Protein 9NK9 (pdb70)

Nearest PDB structures (foldseek):
  6v7z-assembly2_E  TM=9.451E-01  e=1.164E-17  Lama glama
  8v62-assembly1_D  TM=9.532E-01  e=4.486E-16  Lama glama
  7ocj-assembly1_E  TM=9.494E-01  e=7.964E-16  Lama glama
  5ocl-assembly2_C  TM=9.370E-01  e=9.811E-16  Vicugna pacos
  5my6-assembly1_B  TM=9.269E-01  e=2.644E-15  Camelus dromedarius

B-factor: mean 24.49, std 9.71, range [11.3, 81.14]

Foldseek 3Di:
DKAKDKDFADEEEAQAKTKMKIAIDDDPFAFQKKAKWWADPPGDIGGAKMAGPVRDIDGDPVCVPQWDKGADPDGRMMMIIGGRDDQVNWTWMKMWTHTPRDIDIHPTDTHGYDHHHD/DVVCVVPDDD

Solvent-accessible surface area: 6825 Å² total; per-residue (Å²): 190,26,136,22,85,30,58,41,32,30,144,25,72,16,54,71,67,32,126,0,25,0,27,8,38,67,31,115,109,71,7,49,0,0,0,0,10,11,67,26,105,87,136,163,102,69,8,1,0,0,4,27,72,82,25,78,78,57,32,20,139,65,1,125,74,37,5,35,4,38,92,12,173,61,102,6,12,0,56,0,84,0,59,66,3,93,63,108,0,34,4,46,0,38,0,8,0,15,6,196,63,111,62,54,98,9,164,6,24,118,0,39,9,42,88,95,72,122,101,27,70,100,25,4,154,22,139,80

Structure (mmCIF, N/CA/C/O backbone):
data_9NK9
#
_entry.id   9NK9
#
_cell.length_a   46.876
_cell.length_b   46.876
_cell.length_c   91.184
_cell.angle_alpha   90.00
_cell.angle_beta   90.00
_cell.angle_gamma   120.00
#
_symmetry.space_group_name_H-M   'P 31 2 1'
#
loop_
_entity.id
_entity.type
_entity.pdbx_description
1 polymer Nanobody
2 polymer SER-PHE-GLU-ASP-PHE-TRP-LYS-GLY-GLU-ASP
3 water water
#
loop_
_atom_site.group_PDB
_atom_site.id
_atom_site.type_symbol
_atom_site.label_atom_id
_atom_site.label_alt_id
_atom_site.label_comp_id
_atom_site.label_asym_id
_atom_site.label_entity_id
_atom_site.label_seq_id
_atom_site.pdbx_PDB_ins_code
_atom_site.Cartn_x
_atom_site.Cartn_y
_atom_site.Cartn_z
_atom_site.occupancy
_atom_site.B_iso_or_equiv
_atom_site.auth_seq_id
_atom_site.auth_comp_id
_atom_site.auth_asym_id
_atom_site.auth_atom_id
_atom_site.pdbx_PDB_model_num
ATOM 1 N N . GLU A 1 1 ? 0.297 5.343 38.478 1.00 52.71 1 GLU A N 1
ATOM 2 C CA . GLU A 1 1 ? 0.420 5.174 39.928 1.00 52.50 1 GLU A CA 1
ATOM 3 C C . GLU A 1 1 ? 1.088 6.394 40.539 1.00 49.66 1 GLU A C 1
ATOM 4 O O . GLU A 1 1 ? 2.094 6.291 41.254 1.00 46.00 1 GLU A O 1
ATOM 10 N N . VAL A 1 2 ? 0.526 7.547 40.234 1.00 46.19 2 VAL A N 1
ATOM 11 C CA . VAL A 1 2 ? 0.956 8.811 40.808 1.00 38.38 2 VAL A CA 1
ATOM 12 C C . VAL A 1 2 ? 0.242 9.006 42.139 1.00 36.88 2 VAL A C 1
ATOM 13 O O . VAL A 1 2 ? -0.948 8.708 42.276 1.00 35.03 2 VAL A O 1
ATOM 17 N N . GLN A 1 3 ? 0.975 9.495 43.128 1.00 35.11 3 GLN A N 1
ATOM 18 C CA . GLN A 1 3 ? 0.495 9.658 44.494 1.00 35.02 3 GLN A CA 1
ATOM 19 C C . GLN A 1 3 ? 0.547 11.145 44.835 1.00 31.61 3 GLN A C 1
ATOM 20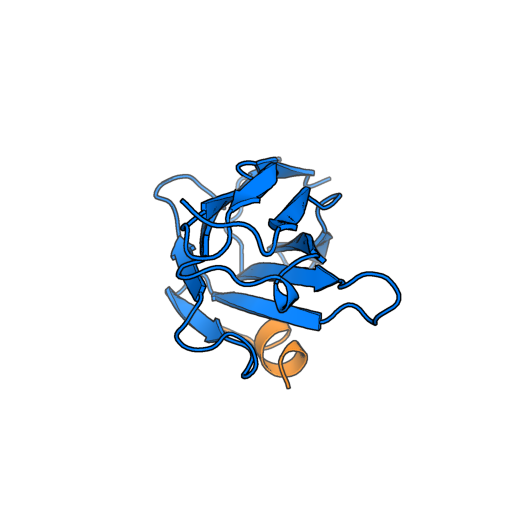 O O . GLN A 1 3 ? 1.557 11.798 44.565 1.00 31.74 3 GLN A O 1
ATOM 26 N N . LEU A 1 4 ? -0.510 11.697 45.428 1.00 30.51 4 LEU A N 1
ATOM 27 C CA . LEU A 1 4 ? -0.464 13.093 45.843 1.00 28.84 4 LEU A CA 1
ATOM 28 C C . LEU A 1 4 ? -0.276 13.175 47.358 1.00 30.15 4 LEU A C 1
ATOM 29 O O . LEU A 1 4 ? -0.919 12.447 48.115 1.00 31.28 4 LEU A O 1
ATOM 34 N N . VAL A 1 5 ? 0.601 14.054 47.809 1.00 28.23 5 VAL A N 1
ATOM 35 C CA . VAL A 1 5 ? 0.782 14.261 49.235 1.00 28.81 5 VAL A CA 1
ATOM 36 C C . VAL A 1 5 ? 0.508 15.733 49.521 1.00 26.57 5 VAL A C 1
ATOM 37 O O . VAL A 1 5 ? 1.207 16.614 48.997 1.00 25.96 5 VAL A O 1
ATOM 41 N N . GLU A 1 6 ? -0.549 15.985 50.305 1.00 24.79 6 GLU A N 1
ATOM 42 C CA . GLU A 1 6 ? -1.024 17.313 50.675 1.00 25.21 6 GLU A CA 1
ATOM 43 C C . GLU A 1 6 ? -0.613 17.611 52.113 1.00 24.55 6 GLU A C 1
ATOM 44 O O . GLU A 1 6 ? -0.702 16.739 52.972 1.00 23.69 6 GLU A O 1
ATOM 50 N N . SER A 1 7 ? -0.117 18.815 52.372 1.00 21.84 7 SER A N 1
ATOM 51 C CA . SER A 1 7 ? 0.253 19.146 53.729 1.00 24.57 7 SER A CA 1
ATOM 52 C C . SER A 1 7 ? -0.074 20.604 54.006 1.00 25.32 7 SER A C 1
ATOM 53 O O . SER A 1 7 ? -0.364 21.385 53.099 1.00 22.10 7 SER A O 1
ATOM 56 N N . GLY A 1 8 ? -0.015 20.964 55.296 1.00 28.31 8 GLY A N 1
ATOM 57 C CA . GLY A 1 8 ? -0.141 22.332 55.728 1.00 24.73 8 GLY A CA 1
ATOM 58 C C . GLY A 1 8 ? -1.503 22.677 56.278 1.00 24.61 8 GLY A C 1
ATOM 59 O O . GLY A 1 8 ? -1.671 23.770 56.839 1.00 24.54 8 GLY A O 1
ATOM 60 N N . GLY A 1 9 ? -2.465 21.776 56.167 1.00 21.80 9 GLY A N 1
ATOM 61 C CA . GLY A 1 9 ? -3.815 22.090 56.569 1.00 21.82 9 GLY A CA 1
ATOM 62 C C . GLY A 1 9 ? -3.987 22.033 58.075 1.00 24.36 9 GLY A C 1
ATOM 63 O O . GLY A 1 9 ? -3.076 21.703 58.834 1.00 22.69 9 GLY A O 1
ATOM 64 N N . GLY A 1 10 ? -5.191 22.379 58.511 1.00 22.68 10 GLY A N 1
ATOM 65 C CA . GLY A 1 10 ? -5.528 22.242 59.910 1.00 23.54 10 GLY A CA 1
ATOM 66 C C . GLY A 1 10 ? -6.604 23.245 60.304 1.00 23.91 10 GLY A C 1
ATOM 67 O O . GLY A 1 10 ? -7.367 23.734 59.467 1.00 20.67 10 GLY A O 1
ATOM 68 N N . LEU A 1 11 ? -6.601 23.557 61.587 1.00 22.93 11 LEU A N 1
ATOM 69 C CA . LEU A 1 11 ? -7.696 24.233 62.260 1.00 24.41 11 LEU A CA 1
ATOM 70 C C . LEU A 1 11 ? -7.173 25.589 62.710 1.00 24.76 11 LEU A C 1
ATOM 71 O O . LEU A 1 11 ? -6.269 25.645 63.553 1.00 23.57 11 LEU A O 1
ATOM 76 N N . VAL A 1 12 ? -7.709 26.672 62.118 1.00 21.51 12 VAL A N 1
ATOM 77 C CA . VAL A 1 12 ? -7.086 27.988 62.158 1.00 19.88 12 VAL A CA 1
ATOM 78 C C . VAL A 1 12 ? -8.079 29.080 62.542 1.00 20.32 12 VAL A C 1
ATOM 79 O O . VAL A 1 12 ? -9.298 28.897 62.551 1.00 19.21 12 VAL A O 1
ATOM 83 N N . GLN A 1 13 ? -7.522 30.213 62.931 1.00 19.89 13 GLN A N 1
ATOM 84 C CA . GLN A 1 13 ? -8.299 31.351 63.378 1.00 22.51 13 GLN A CA 1
ATOM 85 C C . GLN A 1 13 ? -8.664 32.215 62.187 1.00 23.01 13 GLN A C 1
ATOM 86 O O . GLN A 1 13 ? -7.881 32.354 61.244 1.00 17.15 13 GLN A O 1
ATOM 92 N N . ALA A 1 14 ? -9.863 32.803 62.248 1.00 23.80 14 ALA A N 1
ATOM 93 C CA . ALA A 1 14 ? -10.277 33.736 61.205 1.00 23.44 14 ALA A CA 1
ATOM 94 C C . ALA A 1 14 ? -9.258 34.867 61.082 1.00 23.69 14 ALA A C 1
ATOM 95 O O . ALA A 1 14 ? -8.741 35.367 62.087 1.00 22.63 14 ALA A O 1
ATOM 97 N N . GLY A 1 15 ? -8.988 35.282 59.849 1.00 22.40 15 GLY A N 1
ATOM 98 C CA . GLY A 1 15 ? -8.072 36.391 59.608 1.00 22.14 15 GLY A CA 1
ATOM 99 C C . GLY A 1 15 ? -6.610 35.995 59.520 1.00 22.46 15 GLY A C 1
ATOM 100 O O . GLY A 1 15 ? -5.785 36.794 59.063 1.00 22.70 15 GLY A O 1
ATOM 101 N N . GLU A 1 16 ? -6.267 34.775 59.915 1.00 21.73 16 GLU A N 1
ATOM 102 C CA . GLU A 1 16 ? -4.917 34.264 59.731 1.00 22.09 16 GLU A CA 1
ATOM 103 C C . GLU A 1 16 ? -4.721 33.776 58.296 1.00 22.69 16 GLU A C 1
ATOM 104 O O . GLU A 1 16 ? -5.667 33.690 57.491 1.00 20.89 16 GLU A O 1
ATOM 110 N N . SER A 1 17 ? -3.460 33.463 57.975 1.00 23.18 17 SER A N 1
ATOM 111 C CA . SER A 1 17 ? -3.025 32.926 56.682 1.00 23.68 17 SER A CA 1
ATOM 112 C C . SER A 1 17 ? -2.565 31.485 56.828 1.00 23.37 17 SER A C 1
ATOM 113 O O . SER A 1 17 ? -2.124 31.064 57.892 1.00 21.92 17 SER A O 1
ATOM 116 N N . LEU A 1 18 ? -2.629 30.739 55.728 1.00 20.65 18 LEU A N 1
ATOM 117 C CA . LEU A 1 18 ? -2.234 29.337 55.705 1.00 20.90 18 LEU A CA 1
ATOM 118 C C . LEU A 1 18 ? -1.674 29.000 54.322 1.00 23.07 18 LEU A C 1
ATOM 119 O O . LEU A 1 18 ? -2.250 29.389 53.298 1.00 19.85 18 LEU A O 1
ATOM 124 N N . ARG A 1 19 ? -0.588 28.235 54.282 1.00 20.47 19 ARG A N 1
ATOM 125 C CA . ARG A 1 19 ? -0.092 27.734 53.011 1.00 20.88 19 ARG A CA 1
ATOM 126 C C . ARG A 1 19 ? -0.278 26.223 52.960 1.00 21.80 19 ARG A C 1
ATOM 127 O O . ARG A 1 19 ? 0.197 25.50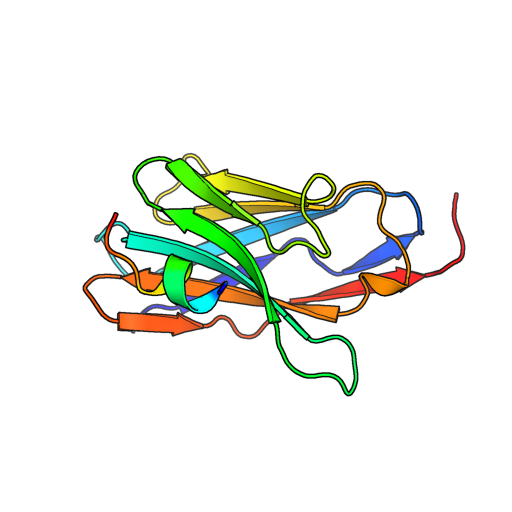8 53.851 1.00 19.16 19 ARG A O 1
ATOM 135 N N . LEU A 1 20 ? -0.978 25.742 51.926 1.00 17.11 20 LEU A N 1
ATOM 136 C CA . LEU A 1 20 ? -1.027 24.315 51.630 1.00 18.72 20 LEU A CA 1
ATOM 137 C C . LEU A 1 20 ? 0.081 23.934 50.666 1.00 18.53 20 LEU A C 1
ATOM 138 O O . LEU A 1 20 ? 0.474 24.710 49.795 1.00 19.44 20 LEU A O 1
ATOM 143 N N . SER A 1 21 ? 0.515 22.705 50.765 1.00 19.24 21 SER A N 1
ATOM 144 C CA . SER A 1 21 ? 1.492 22.160 49.847 1.00 21.16 21 SER A CA 1
ATOM 145 C C . SER A 1 21 ? 0.988 20.854 49.253 1.00 21.08 21 SER A C 1
ATOM 146 O O . SER A 1 21 ? 0.335 20.049 49.936 1.00 17.89 21 SER A O 1
ATOM 149 N N . CYS A 1 22 ? 1.327 20.638 47.983 1.00 18.42 22 CYS A N 1
ATOM 150 C CA . CYS A 1 22 ? 0.988 19.407 47.292 1.00 21.07 22 CYS A CA 1
ATOM 151 C C . CYS A 1 22 ? 2.142 19.005 46.396 1.00 21.30 22 CYS A C 1
ATOM 152 O O . CYS A 1 22 ? 2.624 19.807 45.589 1.00 18.71 22 CYS A O 1
ATOM 155 N N . ALA A 1 23 ? 2.560 17.750 46.536 1.00 20.14 23 ALA A N 1
ATOM 156 C CA . ALA A 1 23 ? 3.648 17.179 45.766 1.00 19.96 23 ALA A CA 1
ATOM 157 C C . ALA A 1 23 ? 3.107 15.958 45.067 1.00 22.52 23 ALA A C 1
ATOM 158 O O . ALA A 1 23 ? 2.576 15.048 45.719 1.00 20.56 23 ALA A O 1
ATOM 160 N N . ALA A 1 24 ? 3.182 15.971 43.739 1.00 23.05 24 ALA A N 1
ATOM 161 C CA . ALA A 1 24 ? 2.795 14.829 42.937 1.00 26.39 24 ALA A CA 1
ATOM 162 C C . ALA A 1 24 ? 3.999 13.950 42.815 1.00 30.69 24 ALA A C 1
ATOM 163 O O . ALA A 1 24 ? 5.115 14.406 42.571 1.00 30.06 24 ALA A O 1
ATOM 165 N N . SER A 1 25 ? 3.752 12.678 42.932 1.00 35.18 25 SER A N 1
ATOM 166 C CA . SER A 1 25 ? 4.818 11.766 43.207 1.00 34.81 25 SER A CA 1
ATOM 167 C C . SER A 1 25 ? 4.725 10.507 42.385 1.00 37.74 25 SER A C 1
ATOM 168 O O . SER A 1 25 ? 3.627 10.024 42.083 1.00 39.92 25 SER A O 1
ATOM 171 N N . GLY A 1 26 ? 5.903 9.944 42.103 1.00 40.43 26 GLY A N 1
ATOM 172 C CA . GLY A 1 26 ? 5.975 8.706 41.362 1.00 41.55 26 GLY A CA 1
ATOM 173 C C . GLY A 1 26 ? 6.031 8.918 39.881 1.00 40.31 26 GLY A C 1
ATOM 174 O O . GLY A 1 26 ? 5.680 8.007 39.116 1.00 42.26 26 GLY A O 1
ATOM 175 N N . SER A 1 27 ? 6.413 10.113 39.451 1.00 39.03 27 SER A N 1
ATOM 176 C CA . SER A 1 27 ? 6.617 10.374 38.041 1.00 37.24 27 SER A CA 1
ATOM 177 C C . SER A 1 27 ? 7.819 11.292 37.885 1.00 36.53 27 SER A C 1
ATOM 178 O O . SER A 1 27 ? 8.015 12.219 38.681 1.00 35.48 27 SER A O 1
ATOM 181 N N . THR A 1 28 ? 8.617 11.009 36.857 1.00 36.39 28 THR A N 1
ATOM 182 C CA . THR A 1 28 ? 9.697 11.854 36.377 1.00 36.76 28 THR A CA 1
ATOM 183 C C . THR A 1 28 ? 9.202 12.884 35.385 1.00 36.09 28 THR A C 1
ATOM 184 O O . THR A 1 28 ? 9.997 13.684 34.892 1.00 39.10 28 THR A O 1
ATOM 188 N N . PHE A 1 29 ? 7.913 12.883 35.097 1.00 33.71 29 PHE A N 1
ATOM 189 C CA . PHE A 1 29 ? 7.321 13.685 34.034 1.00 31.71 29 PHE A CA 1
A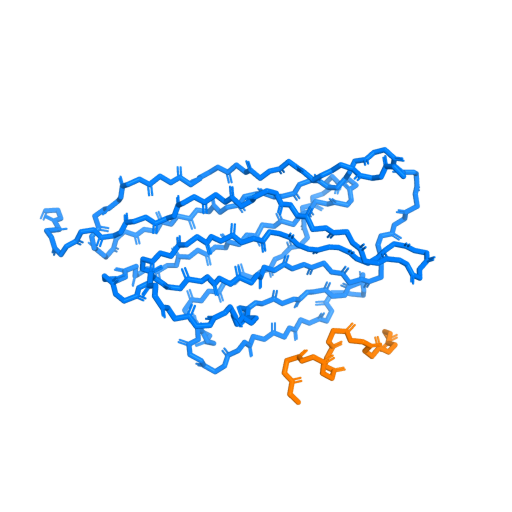TOM 190 C C . PHE A 1 29 ? 6.634 14.898 34.639 1.00 28.59 29 PHE A C 1
ATOM 191 O O . PHE A 1 29 ? 5.792 14.749 35.535 1.00 26.68 29 PHE A O 1
ATOM 199 N N . ASP A 1 30 ? 6.994 16.091 34.159 1.00 27.20 30 ASP A N 1
ATOM 200 C CA . ASP A 1 30 ? 6.349 17.310 34.646 1.00 24.51 30 ASP A CA 1
ATOM 201 C C . ASP A 1 30 ? 4.856 17.279 34.359 1.00 22.01 30 ASP A C 1
ATOM 202 O O . ASP A 1 30 ? 4.412 16.750 33.343 1.00 20.16 30 ASP A O 1
ATOM 207 N N . PHE A 1 31 ? 4.083 17.889 35.243 1.00 20.22 31 PH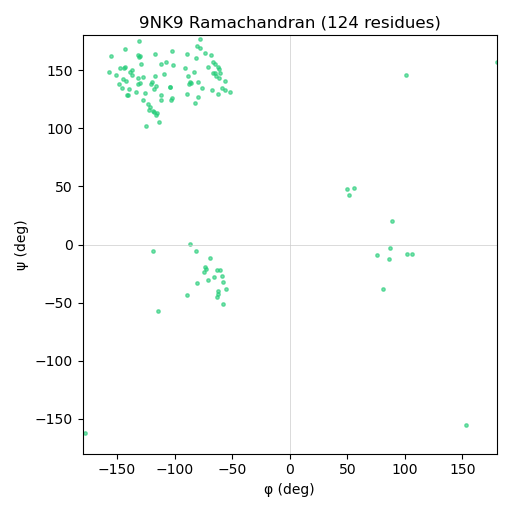E A N 1
ATOM 208 C CA . PHE A 1 31 ? 2.646 17.994 35.009 1.00 19.09 31 PHE A CA 1
ATOM 209 C C . PHE A 1 31 ? 2.355 18.933 33.841 1.00 19.51 31 PHE A C 1
ATOM 210 O O . PHE A 1 31 ? 3.215 19.709 33.418 1.00 17.15 31 PHE A O 1
ATOM 218 N N . LYS A 1 32 ? 1.121 18.849 33.307 1.00 18.29 32 LYS A N 1
ATOM 219 C CA . LYS A 1 32 ? 0.629 19.915 32.445 1.00 17.80 32 LYS A CA 1
ATOM 220 C C . LYS A 1 32 ? -0.082 21.002 33.245 1.00 17.13 32 LYS A C 1
ATOM 221 O O . LYS A 1 32 ? 0.119 22.198 33.024 1.00 14.75 32 LYS A O 1
ATOM 227 N N . VAL A 1 33 ? -0.912 20.604 34.200 1.00 16.18 33 VAL A N 1
ATOM 228 C CA . VAL A 1 33 ? -1.599 21.544 35.050 1.00 14.94 33 VAL A CA 1
ATOM 229 C C . VAL A 1 33 ? -1.748 20.873 36.410 1.00 14.68 33 VAL A C 1
ATOM 230 O O . VAL A 1 33 ? -1.774 19.646 36.510 1.00 14.24 33 VAL A O 1
ATOM 234 N N . MET A 1 34 ? -1.811 21.684 37.463 1.00 15.63 34 MET A N 1
ATOM 235 C CA . MET A 1 34 ? -1.889 21.200 38.840 1.00 14.04 34 MET A CA 1
ATOM 236 C C . MET A 1 34 ? -2.647 22.246 39.659 1.00 15.70 34 MET A C 1
ATOM 237 O O . MET A 1 34 ? -2.559 23.450 39.377 1.00 11.30 34 MET A O 1
ATOM 242 N N . GLY A 1 35 ? -3.420 21.810 40.644 1.00 15.83 35 GLY A N 1
ATOM 243 C CA . GLY A 1 35 ? -4.151 22.782 41.415 1.00 14.49 35 GLY A CA 1
ATOM 244 C C . GLY A 1 35 ? -4.947 22.165 42.536 1.00 16.65 35 GLY A C 1
ATOM 245 O O . GLY A 1 35 ? -4.725 21.007 42.914 1.00 14.84 35 GLY A O 1
ATOM 246 N N . TRP A 1 36 ? -5.911 22.969 43.026 1.00 14.60 36 TRP A N 1
ATOM 247 C CA . TRP A 1 36 ? -6.711 22.690 44.209 1.00 16.39 36 TRP A CA 1
ATOM 248 C C . TRP A 1 36 ? -8.176 22.876 43.909 1.00 16.09 36 TRP A C 1
ATOM 249 O O . TRP A 1 36 ? -8.561 23.804 43.198 1.00 16.63 36 TRP A O 1
ATOM 260 N N . TYR A 1 37 ? -8.975 21.970 44.438 1.00 13.37 37 TYR A N 1
ATOM 261 C CA . TYR A 1 37 ? -10.418 22.059 44.505 1.00 15.65 37 TYR A CA 1
ATOM 262 C C . TYR A 1 37 ? -10.819 22.102 45.991 1.00 18.70 37 TYR A C 1
ATOM 263 O O . TYR A 1 37 ? -10.024 21.775 46.864 1.00 13.92 37 TYR A O 1
ATOM 272 N N . ARG A 1 38 ? -12.048 22.507 46.303 1.00 16.43 38 ARG A N 1
ATOM 273 C CA . ARG A 1 38 ? -12.444 22.412 47.696 1.00 18.85 38 ARG A CA 1
ATOM 274 C C . ARG A 1 38 ? -13.910 22.046 47.803 1.00 18.70 38 ARG A C 1
ATOM 275 O O . ARG A 1 38 ? -14.703 22.334 46.909 1.00 15.58 38 ARG A O 1
ATOM 283 N N . GLN A 1 39 ? -14.255 21.385 48.906 1.00 17.14 39 GLN A N 1
ATOM 284 C CA . GLN A 1 39 ? -15.637 20.991 49.165 1.00 17.35 39 GLN A CA 1
ATOM 285 C C . GLN A 1 39 ? -16.109 21.521 50.514 1.00 18.69 39 GLN A C 1
ATOM 286 O O . GLN A 1 39 ? -15.764 20.949 51.562 1.00 16.25 39 GLN A O 1
ATOM 292 N N . PRO A 1 40 ? -16.894 22.596 50.551 1.00 18.38 40 PRO A N 1
ATOM 293 C CA . PRO A 1 40 ? -17.52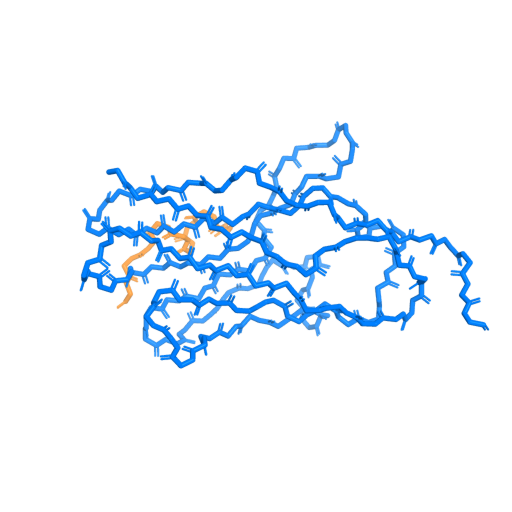3 22.984 51.819 1.00 18.37 40 PRO A CA 1
ATOM 294 C C . PRO A 1 40 ? -18.437 21.872 52.297 1.00 19.79 40 PRO A C 1
ATOM 295 O O . PRO A 1 40 ? -18.951 21.084 51.481 1.00 18.56 40 PRO A O 1
ATOM 299 N N . PRO A 1 41 ? -18.640 21.732 53.608 1.00 21.13 41 PRO A N 1
ATOM 300 C CA . PRO A 1 41 ? -19.478 20.613 54.067 1.00 21.55 41 PRO A CA 1
ATOM 301 C C . PRO A 1 41 ? -20.845 20.664 53.412 1.00 20.62 41 PRO A C 1
ATOM 302 O O . PRO A 1 41 ? -21.495 21.716 53.377 1.00 20.61 41 PRO A O 1
ATOM 306 N N . GLY A 1 42 ? -21.278 19.516 52.914 1.00 18.85 42 GLY A N 1
ATOM 307 C CA . GLY A 1 42 ? -22.590 19.383 52.332 1.00 21.63 42 GLY A CA 1
ATOM 308 C C . GLY A 1 42 ? -22.726 19.981 50.953 1.00 21.51 42 GLY A C 1
ATOM 309 O O . GLY A 1 42 ? -23.760 19.771 50.315 1.00 21.60 42 GLY A O 1
ATOM 310 N N . LYS A 1 43 ? -21.725 20.728 50.477 1.00 18.79 43 LYS A N 1
ATOM 311 C CA . LYS A 1 43 ? -21.797 21.365 49.165 1.00 21.74 43 LYS A CA 1
ATOM 312 C C . LYS A 1 43 ? -20.978 20.599 48.130 1.00 19.81 43 LYS A C 1
ATOM 313 O O . LYS A 1 43 ? -20.150 19.743 48.452 1.00 15.52 43 LYS A O 1
ATOM 319 N N . GLN A 1 44 ? -21.212 20.939 46.862 1.00 20.00 44 GLN A N 1
ATOM 320 C CA . GLN A 1 44 ? -20.482 20.329 45.769 1.00 18.85 44 GLN A CA 1
ATOM 321 C C . GLN A 1 44 ? -19.021 20.731 45.819 1.00 17.80 44 GLN A C 1
ATOM 322 O O . GLN A 1 44 ? -18.650 21.772 46.367 1.00 18.10 44 GLN A O 1
ATOM 328 N N . ARG A 1 45 ? -18.185 19.906 45.213 1.00 16.26 45 ARG A N 1
ATOM 329 C CA . ARG A 1 45 ? -16.787 20.258 45.079 1.00 17.21 45 ARG A CA 1
ATOM 330 C C . ARG A 1 45 ? -16.591 21.237 43.921 1.00 19.68 45 ARG A C 1
ATOM 331 O O . ARG A 1 45 ? -17.207 21.118 42.854 1.00 16.75 45 ARG A O 1
ATOM 339 N N . GLU A 1 46 ? -15.727 22.219 44.132 1.00 17.55 46 GLU A N 1
ATOM 340 C CA . GLU A 1 46 ? -15.524 23.282 43.169 1.00 19.24 46 GLU A CA 1
ATOM 341 C C . GLU A 1 46 ? -14.024 23.543 43.060 1.00 18.51 46 GLU A C 1
ATOM 342 O O . GLU A 1 46 ? -13.280 23.404 44.034 1.00 13.78 46 GLU A O 1
ATOM 348 N N . GLY A 1 47 ? -13.587 23.902 41.856 1.00 16.71 47 GLY A N 1
ATOM 349 C CA . GLY A 1 47 ? -12.219 24.306 41.661 1.00 18.41 47 GLY A CA 1
ATOM 350 C C . GLY A 1 47 ? -11.892 25.592 42.401 1.00 17.46 47 GLY A C 1
ATOM 351 O O . GLY A 1 47 ? -12.718 26.479 42.577 1.00 19.80 47 GLY A O 1
ATOM 352 N N . VAL A 1 48 ? -10.661 25.693 42.838 1.00 15.62 48 VAL A N 1
ATOM 353 C CA . VAL A 1 48 ? -10.183 26.847 43.593 1.00 16.17 48 VAL A CA 1
ATOM 354 C C . VAL A 1 48 ? -9.133 27.609 42.804 1.00 16.74 48 VAL A C 1
ATOM 355 O O . VAL A 1 48 ? -9.302 28.792 42.517 1.00 16.44 48 VAL A O 1
ATOM 359 N N . ALA A 1 49 ? -8.047 26.937 42.417 1.00 15.19 49 ALA A N 1
ATOM 360 C CA . ALA A 1 49 ? -6.971 27.581 41.670 1.00 16.75 49 ALA A CA 1
ATOM 361 C C . ALA A 1 49 ? -6.217 26.504 40.928 1.00 15.38 49 ALA A C 1
ATOM 362 O O . ALA A 1 49 ? -6.122 25.357 41.393 1.00 14.04 49 ALA A O 1
ATOM 364 N N . ALA A 1 50 ? -5.686 26.868 39.773 1.00 15.75 50 ALA A N 1
ATOM 365 C CA . ALA A 1 50 ? -4.890 25.930 39.000 1.00 15.42 50 ALA A CA 1
ATOM 366 C C . ALA A 1 50 ? -3.745 26.695 38.350 1.00 16.32 50 ALA A C 1
ATOM 367 O O . ALA A 1 50 ? -3.857 27.892 38.099 1.00 14.73 50 ALA A O 1
ATOM 369 N N . ILE A 1 51 ? -2.643 25.994 38.092 1.00 13.04 51 ILE A N 1
ATOM 370 C CA . ILE A 1 51 ? -1.483 26.586 37.455 1.00 14.71 5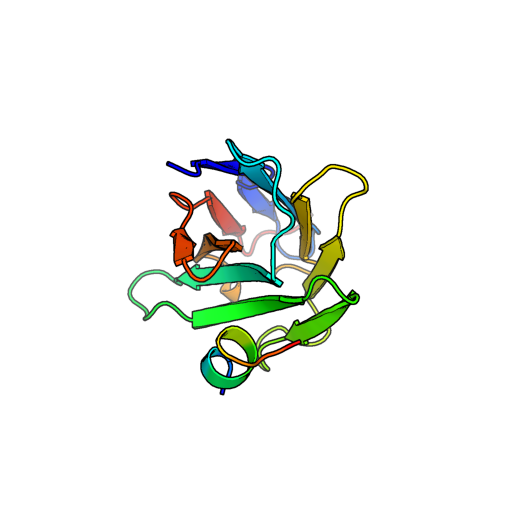1 ILE A CA 1
ATOM 371 C C . ILE A 1 51 ? -0.943 25.567 36.462 1.00 16.39 51 ILE A C 1
ATOM 372 O O . ILE A 1 51 ? -0.870 24.367 36.753 1.00 14.90 51 ILE A O 1
ATOM 377 N N . ARG A 1 52 ? -0.649 26.031 35.263 1.00 14.77 52 ARG A N 1
ATOM 378 C CA . ARG A 1 52 ? -0.081 25.224 34.193 1.00 16.72 52 ARG A CA 1
ATOM 379 C C . ARG A 1 52 ? 1.439 25.265 34.289 1.00 16.55 52 ARG A C 1
ATOM 380 O O . ARG A 1 52 ? 2.002 26.124 34.966 1.00 13.77 52 ARG A O 1
ATOM 388 N N . LEU A 1 53 ? 2.106 24.318 33.606 1.00 15.61 53 LEU A N 1
ATOM 389 C CA . LEU A 1 53 ? 3.567 24.258 33.722 1.00 19.10 53 LEU A CA 1
ATOM 390 C C . LEU A 1 53 ? 4.205 25.575 33.302 1.00 19.73 53 LEU A C 1
ATOM 391 O O . LEU A 1 53 ? 5.243 25.975 33.853 1.00 18.65 53 LEU A O 1
ATOM 396 N N . SER A 1 54 ? 3.578 26.272 32.341 1.00 18.14 54 SER A N 1
ATOM 397 C CA . SER A 1 54 ? 4.109 27.538 31.852 1.00 19.66 54 SER A CA 1
ATOM 398 C C . SER A 1 54 ? 4.146 28.600 32.936 1.00 20.34 54 SER A C 1
ATOM 399 O O . SER A 1 54 ? 4.949 29.532 32.839 1.00 21.08 54 SER A O 1
ATOM 402 N N . GLY A 1 55 ? 3.318 28.446 33.989 1.00 18.65 55 GLY A N 1
ATOM 403 C CA . GLY A 1 55 ? 3.121 29.435 35.034 1.00 19.10 55 GLY A CA 1
ATOM 404 C C . GLY A 1 55 ? 1.797 30.154 34.929 1.00 19.35 55 GLY A C 1
ATOM 405 O O . GLY A 1 55 ? 1.459 30.934 35.822 1.00 16.99 55 GLY A O 1
ATOM 406 N N . ASN A 1 56 ? 1.063 29.927 33.836 1.00 18.18 56 ASN A N 1
ATOM 407 C CA . ASN A 1 56 ? -0.249 30.512 33.636 1.00 18.85 56 ASN A CA 1
ATOM 408 C C . ASN A 1 56 ? -1.225 29.930 34.648 1.00 17.65 56 ASN A C 1
ATOM 409 O O . ASN A 1 56 ? -1.325 28.712 34.813 1.00 14.93 56 ASN A O 1
ATOM 414 N N . MET A 1 57 ? -1.983 30.799 35.285 1.00 17.52 57 MET A N 1
ATOM 415 C CA . MET A 1 57 ? -2.750 30.392 36.441 1.00 17.70 57 MET A CA 1
ATOM 416 C C . MET A 1 57 ? -4.190 30.851 36.309 1.00 19.48 57 MET A C 1
ATOM 417 O O . MET A 1 57 ? -4.530 31.725 35.505 1.00 19.51 57 MET A O 1
ATOM 422 N N . HIS A 1 58 ? -5.044 30.219 37.093 1.00 16.64 58 HIS A N 1
ATOM 423 C CA . HIS A 1 58 ? -6.458 30.484 37.011 1.00 18.51 58 HIS A CA 1
ATOM 424 C C . HIS A 1 58 ? -7.047 30.353 38.399 1.00 18.45 58 HIS A C 1
ATOM 425 O O . HIS A 1 58 ? -6.715 29.400 39.106 1.00 16.51 58 HIS A O 1
ATOM 432 N N . TYR A 1 59 ? -7.899 31.309 38.781 1.00 13.71 59 TYR A N 1
ATOM 433 C CA . TYR A 1 59 ? -8.568 31.328 40.069 1.00 19.61 59 TYR A CA 1
ATOM 434 C C . TYR A 1 59 ? -10.063 31.315 39.831 1.00 21.81 59 TYR A C 1
ATOM 435 O O . TYR A 1 59 ? -10.552 32.012 38.948 1.00 21.14 59 TYR A O 1
ATOM 444 N N . ALA A 1 60 ? -10.775 30.531 40.631 1.00 20.69 60 ALA A N 1
ATOM 445 C CA . ALA A 1 60 ? -12.214 30.702 40.723 1.00 24.78 60 ALA A CA 1
ATOM 446 C C . ALA A 1 60 ? -12.541 32.089 41.273 1.00 28.41 60 ALA A C 1
ATOM 447 O O . ALA A 1 60 ? -11.763 32.688 42.027 1.00 24.93 60 ALA A O 1
ATOM 449 N N . GLU A 1 61 ? -13.720 32.579 40.892 1.00 28.71 61 GLU A N 1
ATOM 450 C CA . GLU A 1 61 ? -14.175 33.904 41.306 1.00 32.75 61 GLU A CA 1
ATOM 451 C C . GLU A 1 61 ? -14.332 34.005 42.813 1.00 29.93 61 GLU A C 1
ATOM 452 O O . GLU A 1 61 ? -13.987 35.026 43.409 1.00 31.38 61 GLU A O 1
ATOM 458 N N . SER A 1 62 ? -14.854 32.969 43.454 1.00 31.31 62 SER A N 1
ATOM 459 C CA . SER A 1 62 ? -15.038 33.067 44.905 1.00 31.50 62 SER A CA 1
ATOM 460 C C . SER A 1 62 ? -13.737 33.286 45.672 1.00 31.58 62 SER A C 1
ATOM 461 O O . SER A 1 62 ? -13.777 33.804 46.789 1.00 35.83 62 SER A O 1
ATOM 464 N N . VAL A 1 63 ? -12.579 32.949 45.112 1.00 32.74 63 VAL A N 1
ATOM 465 C CA . VAL A 1 63 ? -11.316 33.094 45.831 1.00 31.11 63 VAL A CA 1
ATOM 466 C C . VAL A 1 63 ? -10.344 34.041 45.154 1.00 29.45 63 VAL A C 1
ATOM 467 O O . VAL A 1 63 ? -9.257 34.300 45.716 1.00 26.66 63 VAL A O 1
ATOM 471 N N . LYS A 1 64 ? -10.674 34.540 43.967 1.00 28.77 64 LYS A N 1
ATOM 472 C CA . LYS A 1 64 ? -9.710 35.292 43.177 1.00 27.64 64 LYS A CA 1
ATOM 473 C C . LYS A 1 64 ? -9.242 36.501 43.974 1.00 28.46 64 LYS A C 1
ATOM 474 O O . LYS A 1 64 ? -10.043 37.166 44.650 1.00 29.01 64 LYS A O 1
ATOM 480 N N . GLY A 1 65 ? -7.932 36.728 43.975 1.00 26.55 65 GLY A N 1
ATOM 481 C CA . GLY A 1 65 ? -7.340 37.698 44.874 1.00 26.10 65 GLY A CA 1
ATOM 482 C C . GLY A 1 65 ? -7.073 37.249 46.308 1.00 27.27 65 GLY A C 1
ATOM 483 O O . GLY A 1 65 ? -6.043 37.601 46.886 1.00 24.80 65 GLY A O 1
ATOM 484 N N . ARG A 1 66 ? -7.955 36.466 46.893 1.00 25.17 66 ARG A N 1
ATOM 485 C CA . ARG A 1 66 ? -7.648 36.050 48.257 1.00 24.48 66 ARG A CA 1
ATOM 486 C C . ARG A 1 66 ? -6.651 34.878 48.316 1.00 23.14 66 ARG A C 1
ATOM 487 O O . ARG A 1 66 ? -5.878 34.772 49.281 1.00 21.83 66 ARG A O 1
ATOM 495 N N . PHE A 1 67 ? -6.668 33.964 47.349 1.00 19.24 67 PHE A N 1
ATOM 496 C CA . PHE A 1 67 ? -5.731 32.843 47.354 1.00 18.72 67 PHE A CA 1
ATOM 497 C C . PHE A 1 67 ? -4.683 33.053 46.265 1.00 19.33 67 PHE A C 1
ATOM 498 O O . PHE A 1 67 ? -4.903 33.811 45.314 1.00 17.30 67 PHE A O 1
ATOM 506 N N . ALA A 1 68 ? -3.524 32.407 46.422 1.00 17.13 68 ALA A N 1
ATOM 507 C CA . ALA A 1 68 ? -2.473 32.501 45.399 1.00 16.70 68 ALA A CA 1
ATOM 508 C C . ALA A 1 68 ? -1.812 31.141 45.235 1.00 18.31 68 ALA A C 1
ATOM 509 O O . ALA A 1 68 ? -1.397 30.529 46.227 1.00 14.05 68 ALA A O 1
ATOM 511 N N . ILE A 1 69 ? -1.719 30.673 43.993 1.00 14.14 69 ILE A N 1
ATOM 512 C CA . ILE A 1 69 ? -1.127 29.383 43.674 1.00 15.29 69 ILE A CA 1
ATOM 513 C C . ILE A 1 69 ? 0.200 29.622 42.964 1.00 17.74 69 ILE A C 1
ATOM 514 O O . ILE A 1 69 ? 0.364 30.606 42.235 1.00 16.67 69 ILE A O 1
ATOM 519 N N . SER A 1 70 ? 1.159 28.733 43.193 1.00 15.27 70 SER A N 1
ATOM 520 C CA . SER A 1 70 ? 2.497 28.916 42.631 1.00 19.26 70 SER A CA 1
ATOM 521 C C . SER A 1 70 ? 3.176 27.568 42.516 1.00 17.10 70 SER A C 1
ATOM 522 O O . SER A 1 70 ? 2.793 26.601 43.187 1.00 16.81 70 SER A O 1
ATOM 525 N N . LYS A 1 71 ? 4.230 27.521 41.691 1.00 17.02 71 LYS A N 1
ATOM 526 C CA . LYS A 1 71 ? 5.046 26.327 41.563 1.00 18.96 71 LYS A CA 1
ATOM 527 C C . LYS A 1 71 ? 6.159 26.369 42.596 1.00 21.47 71 LYS A C 1
ATOM 528 O O . LYS A 1 71 ? 6.867 27.375 42.704 1.00 21.85 71 LYS A O 1
ATOM 534 N N . ALA A 1 72 ? 6.314 25.286 43.360 1.00 19.71 72 ALA A N 1
ATOM 535 C CA . ALA A 1 72 ? 7.504 25.173 44.198 1.00 23.35 72 ALA A CA 1
ATOM 536 C C . ALA A 1 72 ? 8.715 24.860 43.313 1.00 26.97 72 ALA A C 1
ATOM 537 O O . ALA A 1 72 ? 8.581 24.471 42.147 1.00 25.44 72 ALA A O 1
ATOM 539 N N . ASN A 1 73 ? 9.914 25.028 43.873 1.00 27.84 73 ASN A N 1
ATOM 540 C CA . ASN A 1 73 ? 11.104 24.678 43.092 1.00 31.50 73 ASN A CA 1
ATOM 541 C C . ASN A 1 73 ? 11.163 23.176 42.828 1.00 30.37 73 ASN A C 1
ATOM 542 O O . ASN A 1 73 ? 11.724 22.742 41.811 1.00 34.09 73 ASN A O 1
ATOM 547 N N . ALA A 1 74 ? 10.583 22.384 43.725 1.00 30.65 74 ALA A N 1
ATOM 548 C CA . ALA A 1 74 ? 10.557 20.932 43.642 1.00 27.21 74 ALA A CA 1
ATOM 549 C C . ALA A 1 74 ? 9.731 20.438 42.460 1.00 26.07 74 ALA A C 1
ATOM 550 O O . ALA A 1 74 ? 8.723 21.045 42.075 1.00 25.96 74 ALA A O 1
ATOM 552 N N . LYS A 1 75 ? 10.142 19.304 41.905 1.00 24.44 75 LYS A N 1
ATOM 553 C CA . LYS A 1 75 ? 9.382 18.669 40.834 1.00 24.67 75 LYS A CA 1
ATOM 554 C C . LYS A 1 75 ? 7.915 18.499 41.229 1.00 23.14 75 LYS A C 1
ATOM 555 O O . LYS A 1 75 ? 7.605 18.042 42.336 1.00 20.99 75 LYS A O 1
ATOM 561 N N . ASN A 1 76 ? 7.010 18.901 40.334 1.00 21.67 76 ASN A N 1
ATOM 562 C CA . ASN A 1 76 ? 5.576 18.600 40.479 1.00 21.41 76 ASN A CA 1
ATOM 563 C C . ASN A 1 76 ? 5.030 18.960 41.866 1.00 20.68 76 ASN A C 1
ATOM 564 O O . ASN A 1 76 ? 4.295 18.186 42.498 1.00 20.61 76 ASN A O 1
ATOM 569 N N . THR A 1 77 ? 5.349 20.162 42.324 1.00 19.54 77 THR A N 1
ATOM 570 C CA . THR A 1 77 ? 4.943 20.621 43.651 1.00 19.46 77 THR A CA 1
ATOM 571 C C . THR A 1 77 ? 4.386 22.020 43.529 1.00 18.78 77 THR A C 1
ATOM 572 O O . THR A 1 77 ? 5.004 22.864 42.887 1.00 16.71 77 THR A O 1
ATOM 576 N N . VAL A 1 78 ? 3.214 22.256 44.115 1.00 15.69 78 VAL A N 1
ATOM 577 C CA . VAL A 1 78 ? 2.578 23.566 44.088 1.00 16.96 78 VAL A CA 1
ATOM 578 C C . VAL A 1 78 ? 2.194 23.945 45.508 1.00 18.02 78 VAL A C 1
ATOM 579 O O . VAL A 1 78 ? 1.963 23.085 46.363 1.00 15.44 78 VAL A O 1
ATOM 583 N N . TYR A 1 79 ? 2.080 25.251 45.731 1.00 16.40 79 TYR A N 1
ATOM 584 C CA . TYR A 1 79 ? 1.652 25.843 46.979 1.00 18.76 79 TYR A CA 1
ATOM 585 C C . TYR A 1 79 ? 0.368 26.610 46.752 1.00 18.25 79 TYR A C 1
ATOM 586 O O . TYR A 1 79 ? 0.195 27.245 45.702 1.00 16.58 79 TYR A O 1
ATOM 595 N N . LEU A 1 80 ? -0.511 26.593 47.767 1.00 15.00 80 LEU A N 1
ATOM 596 C CA . LEU A 1 80 ? -1.676 27.476 47.825 1.00 14.80 80 LEU A CA 1
ATOM 597 C C . LEU A 1 80 ? -1.523 28.388 49.029 1.00 18.17 80 LEU A C 1
ATOM 598 O O . LEU A 1 80 ? -1.651 27.913 50.167 1.00 16.48 80 LEU A O 1
ATOM 603 N N . GLN A 1 81 ? -1.302 29.693 48.796 1.00 13.82 81 GLN A N 1
ATOM 604 C CA . GLN A 1 81 ? -1.355 30.687 49.874 1.00 20.14 81 GLN A CA 1
ATOM 605 C C . GLN A 1 81 ? -2.812 31.057 50.106 1.00 18.41 81 GLN A C 1
ATOM 606 O O . GLN A 1 81 ? -3.492 31.496 49.178 1.00 18.69 81 GLN A O 1
ATOM 612 N N . MET A 1 82 ? -3.306 30.859 51.318 1.00 17.64 82 MET A N 1
ATOM 613 C CA . MET A 1 82 ? -4.687 31.230 51.662 1.00 19.52 82 MET A CA 1
ATOM 614 C C . MET A 1 82 ? -4.606 32.355 52.684 1.00 21.52 82 MET A C 1
ATOM 615 O O . MET A 1 82 ? -4.268 32.118 53.839 1.00 19.99 82 MET A O 1
ATOM 620 N N . ASN A 1 83 ? -4.887 33.580 52.259 1.00 21.26 83 ASN A N 1
ATOM 621 C CA . ASN A 1 83 ? -4.749 34.740 53.133 1.00 22.12 83 ASN A CA 1
ATOM 622 C C . ASN A 1 83 ? -6.116 35.168 53.662 1.00 23.81 83 ASN A C 1
ATOM 623 O O . ASN A 1 83 ? -7.153 34.893 53.042 1.00 20.99 83 ASN A O 1
ATOM 628 N N . SER A 1 84 ? -6.107 35.828 54.826 1.00 19.38 84 SER A N 1
ATOM 629 C CA . SER A 1 84 ? -7.318 36.499 55.355 1.00 21.62 84 SER A CA 1
ATOM 630 C C . SER A 1 84 ? -8.475 35.506 55.460 1.00 22.32 84 SER A C 1
ATOM 631 O O . SER A 1 84 ? -9.598 35.758 55.003 1.00 21.91 84 SER A O 1
ATOM 634 N N . LEU A 1 85 ? -8.179 34.347 56.053 1.00 22.44 85 LEU A N 1
ATOM 635 C CA . LEU A 1 85 ? -9.096 33.225 56.010 1.00 22.15 85 LEU A CA 1
ATOM 636 C C . LEU A 1 85 ? -10.401 33.563 56.743 1.00 23.78 85 LEU A C 1
ATOM 637 O O . LEU A 1 85 ? -10.403 34.291 57.742 1.00 22.02 85 LEU A O 1
ATOM 642 N N . ARG A 1 86 ? -11.522 33.052 56.243 1.00 21.45 86 ARG A N 1
ATOM 643 C CA . ARG A 1 86 ? -12.816 33.274 56.870 1.00 23.52 86 ARG A CA 1
ATOM 644 C C . ARG A 1 86 ? -13.551 31.962 57.042 1.00 22.29 86 ARG A C 1
ATOM 645 O O . ARG A 1 86 ? -13.168 30.942 56.457 1.00 17.53 86 ARG A O 1
ATOM 653 N N . PRO A 1 87 ? -14.572 31.931 57.905 1.00 23.65 87 PRO A N 1
ATOM 654 C CA . PRO A 1 87 ? -15.252 30.654 58.132 1.00 21.88 87 PRO A CA 1
ATOM 655 C C . PRO A 1 87 ? -15.835 30.068 56.877 1.00 23.71 87 PRO A C 1
ATOM 656 O O . PRO A 1 87 ? -15.929 28.833 56.764 1.00 22.76 87 PRO A O 1
ATOM 660 N N . GLU A 1 88 ? -16.184 30.906 55.890 1.00 22.57 88 GLU A N 1
ATOM 661 C CA . GLU A 1 88 ? -16.702 30.344 54.653 1.00 25.48 88 GLU A CA 1
ATOM 662 C C . GLU A 1 88 ? -15.638 29.605 53.856 1.00 23.69 88 GLU A C 1
ATOM 663 O O . GLU A 1 88 ? -15.987 28.847 52.937 1.00 22.84 88 GLU A O 1
ATOM 669 N N . ASP A 1 89 ? -14.369 29.751 54.218 1.00 21.71 89 ASP A N 1
ATOM 670 C CA . ASP A 1 89 ? -13.303 29.009 53.563 1.00 21.52 89 ASP A CA 1
ATOM 671 C C . ASP A 1 89 ? -13.158 27.602 54.108 1.00 20.79 89 ASP A C 1
ATOM 672 O O . ASP A 1 89 ? -12.337 26.838 53.585 1.00 18.32 89 ASP A O 1
ATOM 677 N N . THR A 1 90 ? -13.913 27.259 55.159 1.00 20.52 90 THR A N 1
ATOM 678 C CA . THR A 1 90 ? -13.845 25.936 55.758 1.00 18.86 90 THR A CA 1
ATOM 679 C C . THR A 1 90 ? -14.263 24.868 54.755 1.00 19.82 90 THR A C 1
ATOM 680 O O . THR A 1 90 ? -15.336 24.957 54.140 1.00 21.31 90 THR A O 1
ATOM 684 N N . ALA A 1 91 ? -13.435 23.831 54.607 1.00 18.00 91 ALA A N 1
ATOM 685 C CA . ALA A 1 91 ? -13.642 22.945 53.472 1.00 18.63 91 ALA A CA 1
ATOM 686 C C . ALA A 1 91 ? -12.586 21.852 53.504 1.00 18.46 91 ALA A C 1
ATOM 687 O O . ALA A 1 91 ? -11.501 22.029 54.073 1.00 19.66 91 ALA A O 1
ATOM 689 N N . VAL A 1 92 ? -12.894 20.736 52.859 1.00 17.82 92 VAL A N 1
ATOM 690 C CA . VAL A 1 92 ? -11.831 19.826 52.448 1.00 18.70 92 VAL A CA 1
ATOM 691 C C . VAL A 1 92 ? -11.203 20.375 51.175 1.00 18.92 92 VAL A C 1
ATOM 692 O O . VAL A 1 92 ? -11.907 20.661 50.204 1.00 15.51 92 VAL A O 1
ATOM 696 N N . TYR A 1 93 ? -9.873 20.527 51.185 1.00 17.48 93 TYR A N 1
ATOM 697 C CA . TYR A 1 93 ? -9.115 20.995 50.025 1.00 18.94 93 TYR A CA 1
ATOM 698 C C . TYR A 1 93 ? -8.429 19.806 49.377 1.00 18.90 93 TYR A C 1
ATOM 699 O O . TYR A 1 93 ? -7.683 19.083 50.045 1.00 16.80 93 TYR A O 1
ATOM 708 N N . TYR A 1 94 ? -8.687 19.610 48.084 1.00 17.19 94 TYR A N 1
ATOM 709 C CA . TYR A 1 94 ? -8.157 18.486 47.310 1.00 18.16 94 TYR A CA 1
ATOM 710 C C . TYR A 1 94 ? -7.144 18.957 46.276 1.00 17.10 94 TYR A C 1
ATOM 711 O O . TYR A 1 94 ? -7.446 19.827 45.459 1.00 15.38 94 TYR A O 1
ATOM 720 N N . CYS A 1 95 ? -5.987 18.331 46.267 1.00 16.91 95 CYS A N 1
ATOM 721 C CA . CYS A 1 95 ? -5.022 18.558 45.213 1.00 15.76 95 CYS A CA 1
ATOM 722 C C . CYS A 1 95 ? -5.371 17.682 44.021 1.00 17.56 95 CYS A C 1
ATOM 723 O O . CYS A 1 95 ? -5.917 16.580 44.164 1.00 15.02 95 CYS A O 1
ATOM 726 N N . LYS A 1 96 ? -5.062 18.194 42.827 1.00 15.33 96 LYS A N 1
ATOM 727 C CA . LYS A 1 96 ? -5.288 17.477 41.585 1.00 16.12 96 LYS A CA 1
ATOM 728 C C . LYS A 1 96 ? -4.159 17.816 40.627 1.00 17.87 96 LYS A C 1
ATOM 729 O O . LYS A 1 96 ? -3.698 18.965 40.598 1.00 11.49 96 LYS A O 1
ATOM 735 N N . VAL A 1 97 ? -3.709 16.817 39.843 1.00 14.54 97 VAL A N 1
ATOM 736 C CA . VAL A 1 97 ? -2.637 17.021 38.875 1.00 17.18 97 VAL A CA 1
ATOM 737 C C . VAL A 1 97 ? -2.967 16.287 37.588 1.00 17.56 97 VAL A C 1
ATOM 738 O O . VAL A 1 97 ? -3.661 15.258 37.575 1.00 15.77 97 VAL A O 1
ATOM 742 N N . ASN A 1 98 ? -2.514 16.850 36.482 1.00 16.32 98 ASN A N 1
ATOM 743 C CA . ASN A 1 98 ? -2.673 16.168 35.203 1.00 18.58 98 ASN A CA 1
ATOM 744 C C . ASN A 1 98 ? -1.280 15.907 34.642 1.00 19.12 98 ASN A C 1
ATOM 745 O O . ASN A 1 98 ? -0.544 16.842 34.336 1.00 16.68 98 ASN A O 1
ATOM 750 N N . ILE A 1 99 ? -0.921 14.636 34.523 1.00 20.54 99 ILE A N 1
ATOM 751 C CA . ILE A 1 99 ? 0.398 14.237 34.074 1.00 22.24 99 ILE A CA 1
ATOM 752 C C . ILE A 1 99 ? 0.232 13.261 32.916 1.00 25.36 99 ILE A C 1
ATOM 753 O O . ILE A 1 99 ? -0.422 12.225 33.065 1.00 24.15 99 ILE A O 1
ATOM 758 N N . ARG A 1 100 ? 0.851 13.585 31.783 1.00 24.89 100 ARG A N 1
ATOM 759 C CA . ARG A 1 100 ? 0.838 12.738 30.591 1.00 27.88 100 ARG A CA 1
ATOM 760 C C . ARG A 1 100 ? -0.593 12.334 30.221 1.00 24.93 100 ARG A C 1
ATOM 761 O O . ARG A 1 100 ? -0.888 11.183 29.902 1.00 25.54 100 ARG A O 1
ATOM 769 N N . GLY A 1 101 ? -1.506 13.286 30.300 1.00 25.90 101 GLY A N 1
ATOM 770 C CA . GLY A 1 101 ? -2.847 13.024 29.853 1.00 25.51 101 GLY A CA 1
ATOM 771 C C . GLY A 1 101 ? -3.790 12.414 30.858 1.00 27.10 101 GLY A C 1
ATOM 772 O O . GLY A 1 101 ? -4.968 12.259 30.530 1.00 27.36 101 GLY A O 1
ATOM 773 N N . GLN A 1 102 ? -3.329 12.091 32.074 1.00 24.30 102 GLN A N 1
ATOM 774 C CA . GLN A 1 102 ? -4.143 11.502 33.122 1.00 24.37 102 GLN A CA 1
ATOM 775 C C . GLN A 1 102 ? -4.252 12.445 34.312 1.00 21.88 102 GLN A C 1
ATOM 776 O O . GLN A 1 102 ? -3.249 13.027 34.733 1.00 18.54 102 GLN A O 1
ATOM 782 N N . ASP A 1 103 ? -5.463 12.570 34.857 1.00 20.73 103 ASP A N 1
ATOM 783 C CA . ASP A 1 103 ? -5.723 13.293 36.103 1.00 22.01 103 ASP A CA 1
ATOM 784 C C . ASP A 1 103 ? -5.528 12.391 37.319 1.00 20.45 103 ASP A C 1
ATOM 785 O O . ASP A 1 103 ? -5.934 11.235 37.306 1.00 18.56 103 ASP A O 1
ATOM 790 N N . TYR A 1 104 ? -4.940 12.930 38.368 1.00 20.20 104 TYR A N 1
ATOM 791 C CA . TYR A 1 104 ? -4.818 12.242 39.653 1.00 19.92 104 TYR A CA 1
ATOM 792 C C . TYR A 1 104 ? -5.261 13.180 40.755 1.00 19.23 104 TYR A C 1
ATOM 793 O O . TYR A 1 104 ? -4.974 14.382 40.710 1.00 19.06 104 TYR A O 1
ATOM 802 N N . TRP A 1 105 ? -5.917 12.626 41.767 1.00 16.56 105 TRP A N 1
ATOM 803 C CA . TRP A 1 105 ? -6.522 13.402 42.831 1.00 19.22 105 TRP A CA 1
ATOM 804 C C . TRP A 1 105 ? -5.899 13.016 44.153 1.00 20.73 105 TRP A C 1
ATOM 805 O O . TRP A 1 105 ? -5.641 11.838 44.409 1.00 19.73 105 TRP A O 1
ATOM 816 N N . GLY A 1 106 ? -5.662 14.002 44.987 1.00 19.67 106 GLY A N 1
ATOM 817 C CA . GLY A 1 106 ? -5.268 13.707 46.353 1.00 21.62 106 GLY A CA 1
ATOM 818 C C . GLY A 1 106 ? -6.454 13.289 47.232 1.00 22.28 106 GLY A C 1
ATOM 819 O O . GLY A 1 106 ? -7.626 13.419 46.876 1.00 21.33 106 GLY A O 1
ATOM 820 N N . GLN A 1 107 ? -6.119 12.787 48.415 1.00 21.63 107 GLN A N 1
ATOM 821 C CA . GLN A 1 107 ? -7.109 12.367 49.396 1.00 23.03 107 GLN A CA 1
ATOM 822 C C . GLN A 1 107 ? -7.803 13.547 50.054 1.00 22.32 107 GLN A C 1
ATOM 823 O O . GLN A 1 107 ? -8.882 13.373 50.630 1.00 22.38 107 GLN A O 1
ATOM 829 N N . GLY A 1 108 ? -7.200 14.727 50.019 1.00 21.62 108 GLY A N 1
ATOM 830 C CA . GLY A 1 108 ? -7.821 15.916 50.576 1.00 21.69 108 GLY A CA 1
ATOM 831 C C . GLY A 1 108 ? -7.265 16.258 51.950 1.00 23.12 108 GLY A C 1
ATOM 832 O O . GLY A 1 108 ? -6.903 15.385 52.736 1.00 24.73 108 GLY A O 1
ATOM 833 N N . THR A 1 109 ? -7.174 17.547 52.246 1.00 23.07 109 THR A N 1
ATOM 834 C CA . THR A 1 109 ? -6.763 17.955 53.576 1.00 23.70 109 THR A CA 1
ATOM 835 C C . THR A 1 109 ? -7.723 19.021 54.080 1.00 24.78 109 THR A C 1
ATOM 836 O O . THR A 1 109 ? -8.134 19.902 53.316 1.00 20.28 109 THR A O 1
ATOM 840 N N . GLN A 1 110 ? -8.101 18.914 55.362 1.00 21.36 110 GLN A N 1
ATOM 841 C CA . GLN A 1 110 ? -9.082 19.814 55.942 1.00 23.86 110 GLN A CA 1
ATOM 842 C C . GLN A 1 110 ? -8.476 21.169 56.243 1.00 22.11 110 GLN A C 1
ATOM 843 O O . GLN A 1 110 ? -7.403 21.263 56.850 1.00 22.21 110 GLN A O 1
ATOM 849 N N . VAL A 1 111 ? -9.194 22.217 55.875 1.00 19.51 111 VAL A N 1
ATOM 850 C CA . VAL A 1 111 ? -8.887 23.533 56.372 1.00 19.78 11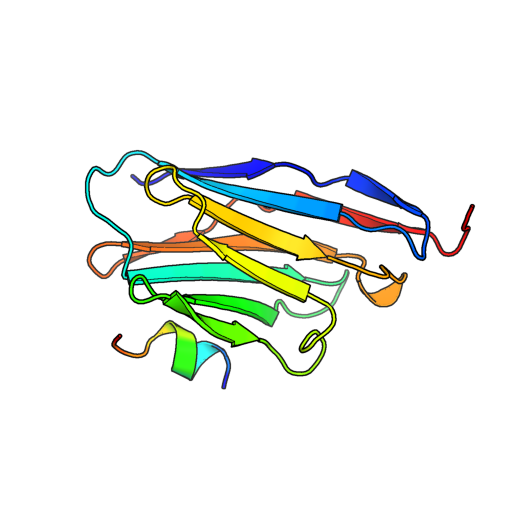1 VAL A CA 1
ATOM 851 C C . VAL A 1 111 ? -10.129 24.050 57.077 1.00 21.06 111 VAL A C 1
ATOM 852 O O . VAL A 1 111 ? -11.192 24.209 56.461 1.00 19.12 111 VAL A O 1
ATOM 856 N N . THR A 1 112 ? -10.008 24.315 58.366 1.00 20.45 112 THR A N 1
ATOM 857 C CA . THR A 1 112 ? -11.176 24.758 59.106 1.00 21.28 112 THR A CA 1
ATOM 858 C C . THR A 1 112 ? -10.851 26.063 59.798 1.00 22.37 112 THR A C 1
ATOM 859 O O . THR A 1 112 ? -9.793 26.208 60.414 1.00 22.65 112 THR A O 1
ATOM 863 N N . VAL A 1 113 ? -11.727 27.033 59.617 1.00 20.78 113 VAL A N 1
ATOM 864 C CA . VAL A 1 113 ? -11.510 28.401 60.043 1.00 21.18 113 VAL A CA 1
ATOM 865 C C . VAL A 1 113 ? -12.587 28.712 61.061 1.00 23.80 113 VAL A C 1
ATOM 866 O O . VAL A 1 113 ? -13.786 28.731 60.727 1.00 23.05 113 VAL A O 1
ATOM 870 N N . SER A 1 114 ? -12.183 28.931 62.299 1.00 21.92 114 SER A N 1
ATOM 871 C CA . SER A 1 114 ? -13.200 29.308 63.268 1.00 26.67 114 SER A CA 1
ATOM 872 C C . SER A 1 114 ? -13.472 30.795 63.127 1.00 29.46 114 SER A C 1
ATOM 873 O O . SER A 1 114 ? -12.682 31.531 62.549 1.00 29.74 114 SER A O 1
ATOM 876 N N . SER A 1 115 ? -14.618 31.224 63.632 1.00 29.05 115 SER A N 1
ATOM 877 C CA . SER A 1 115 ? -14.917 32.642 63.621 1.00 32.11 115 SER A CA 1
ATOM 878 C C . SER A 1 115 ? -14.119 33.396 64.679 1.00 37.08 115 SER A C 1
ATOM 879 O O . SER A 1 115 ? -13.904 34.600 64.523 1.00 39.89 115 SER A O 1
ATOM 882 N N . VAL A 1 116 ? -13.666 32.709 65.742 1.00 34.59 116 VAL A N 1
ATOM 883 C CA . VAL A 1 116 ? -12.786 33.341 66.718 1.00 39.28 116 VAL A CA 1
ATOM 884 C C . VAL A 1 116 ? -11.502 33.778 66.022 1.00 40.22 116 VAL A C 1
ATOM 885 O O . VAL A 1 116 ? -10.992 33.109 65.117 1.00 35.24 116 VAL A O 1
ATOM 889 N N . SER A 1 117 ? -10.974 34.922 66.447 1.00 50.37 117 SER A N 1
ATOM 890 C CA . SER A 1 117 ? -9.737 35.455 65.887 1.00 37.69 117 SER A CA 1
ATOM 891 C C . SER A 1 117 ? -8.804 35.829 67.035 1.00 36.36 117 SER A C 1
ATOM 892 O O . SER A 1 117 ? -9.168 35.742 68.214 1.00 43.97 117 SER A O 1
ATOM 895 N N . SER A 1 118 ? -7.585 36.233 66.672 1.00 40.53 118 SER A N 1
ATOM 896 C CA . SER A 1 118 ? -6.528 36.572 67.629 1.00 40.66 118 SER A CA 1
ATOM 897 C C . SER A 1 118 ? -6.972 37.493 68.788 1.00 41.59 118 SER A C 1
ATOM 898 O O . SER A 1 118 ? -7.369 38.645 68.576 1.00 41.49 118 SER A O 1
ATOM 901 N N . SER B 2 1 ? -15.381 27.904 32.100 1.00 33.62 1 SER B N 1
ATOM 902 C CA . SER B 2 1 ? -15.558 27.430 33.462 1.00 32.21 1 SER B CA 1
ATOM 903 C C . SER B 2 1 ? -14.193 27.032 34.046 1.00 27.46 1 SER B C 1
ATOM 904 O O . SER B 2 1 ? -13.190 27.017 33.308 1.00 23.50 1 SER B O 1
ATOM 907 N N . PHE B 2 2 ? -14.143 26.727 35.350 1.00 26.43 2 PHE B N 1
ATOM 908 C CA . PHE B 2 2 ? -12.909 26.173 35.907 1.00 25.08 2 PHE B CA 1
ATOM 909 C C . PHE B 2 2 ? -12.472 24.923 35.138 1.00 22.84 2 PHE B C 1
ATOM 910 O O . PHE B 2 2 ? -11.279 24.722 34.883 1.00 18.71 2 PHE B O 1
ATOM 918 N N . GLU B 2 3 ? -13.420 24.089 34.734 1.00 22.58 3 GLU B N 1
ATOM 919 C CA . GLU B 2 3 ? -13.036 22.860 34.068 1.00 22.55 3 GLU B CA 1
ATOM 920 C C . GLU B 2 3 ? -12.492 23.135 32.664 1.00 21.67 3 GLU B C 1
ATOM 921 O O . GLU B 2 3 ? -11.615 22.407 32.198 1.00 20.21 3 GLU B O 1
ATOM 927 N N . ASP B 2 4 ? -12.969 24.195 32.001 1.00 20.68 4 ASP B N 1
ATOM 928 C CA . ASP B 2 4 ? -12.386 24.587 30.724 1.00 22.63 4 ASP B CA 1
ATOM 929 C C . ASP B 2 4 ? -10.918 24.971 30.886 1.00 20.25 4 ASP B C 1
ATOM 930 O O . ASP B 2 4 ? -10.088 24.608 30.054 1.00 18.13 4 ASP B O 1
ATOM 935 N N . PHE B 2 5 ? -10.573 25.709 31.936 1.00 17.92 5 PHE B N 1
ATOM 936 C CA . PHE B 2 5 ? -9.153 25.960 32.154 1.00 19.04 5 PHE B CA 1
ATOM 937 C C . PHE B 2 5 ? -8.407 24.658 32.421 1.00 19.04 5 PHE B C 1
ATOM 938 O O . PHE B 2 5 ? -7.336 24.414 31.834 1.00 16.84 5 PHE B O 1
ATOM 946 N N . TRP B 2 6 ? -8.970 23.792 33.275 1.00 17.32 6 TRP B N 1
ATOM 947 C CA . TRP B 2 6 ? -8.258 22.567 33.654 1.00 17.56 6 TRP B CA 1
ATOM 948 C C . TRP B 2 6 ? -7.913 21.729 32.431 1.00 19.94 6 TRP B C 1
ATOM 949 O O . TRP B 2 6 ? -6.752 21.309 32.233 1.00 18.33 6 TRP B O 1
ATOM 960 N N . LYS B 2 7 ? -8.917 21.475 31.592 1.00 18.27 7 LYS B N 1
ATOM 961 C CA . LYS B 2 7 ? -8.749 20.598 30.455 1.00 20.38 7 LYS B CA 1
ATOM 962 C C . LYS B 2 7 ? -7.938 21.252 29.348 1.00 19.54 7 LYS B C 1
ATOM 963 O O . LYS B 2 7 ? -7.435 20.546 28.485 1.00 19.54 7 LYS B O 1
ATOM 969 N N . GLY B 2 8 ? -7.829 22.573 29.337 1.00 17.26 8 GLY B N 1
ATOM 970 C CA . GLY B 2 8 ? -7.239 23.240 28.191 1.00 23.07 8 GLY B CA 1
ATOM 971 C C . GLY B 2 8 ? -5.777 22.889 28.010 1.00 22.34 8 GLY B C 1
ATOM 972 O O . GLY B 2 8 ? -5.077 22.502 28.943 1.00 16.75 8 GLY B O 1
ATOM 973 N N . GLU B 2 9 ? -5.324 23.011 26.781 1.00 22.06 9 GLU B N 1
ATOM 974 C CA . GLU B 2 9 ? -3.904 22.886 26.527 1.00 24.20 9 GLU B CA 1
ATOM 975 C C . GLU B 2 9 ? -3.181 24.106 27.093 1.00 21.90 9 GLU B C 1
ATOM 976 O O . GLU B 2 9 ? -3.757 25.194 27.232 1.00 20.34 9 GLU B O 1
ATOM 982 N N . ASP B 2 10 ? -1.918 23.912 27.446 1.00 20.57 10 ASP B N 1
ATOM 983 C CA . ASP B 2 10 ? -1.114 25.014 27.902 1.00 21.26 10 ASP B CA 1
ATOM 984 C C . ASP B 2 10 ? -0.806 25.937 26.701 1.00 21.09 10 ASP B C 1
ATOM 985 O O . ASP B 2 10 ? 0.285 25.839 26.160 1.00 20.45 10 ASP B O 1
#

Secondary structure (DSSP, 8-state):
--EEEEES-EEEETT--EEEEEEEES-SSPPSEEEEEEE-TTSPPEEEEEEETTS-EEE-TTTTTTEEEEE-SSTTEEEEEE-S--GGG-EEEEEEEEETTEEEE---EEEEEES---/-HHHHHHS--

Radius of gyration: 13.98 Å; Cα contacts (8 Å, |Δi|>4): 321; chains: 2; bounding box: 34×32×41 Å

Sequence (128 aa):
EVQLVESGGGLVQAGESLRLSCAASGSTFDFKVMGWYRQPPGKQREGVAAIRLSGNMHYAESVKGRFAISKANAKNTVYLQMNSLRPEDTAVYYCKVNIRGQDYWGQGTQVTVSSVSSSFEDFWKGED

=== Feature glossary ===
Key to the feature types in this record:

— What the protein is —

Primary structure: the covalent order of the twenty standard amino acids along the backbone. Two proteins with the same sequence will (almost always) fold to the same structure; two with 30% identity often share a fold but not the details.

Database cross-references. InterPro integrates a dozen domain/family signature databases into unified entries with residue-range hits. GO terms attach function/process/location labels with evidence codes. CATH codes position the fold in a four-level structural taxonomy. Organism is the NCBI-taxonomy species name.

— Where its atoms are —

The mmCIF block holds the 3D Cartesian coordinates of each backbone atom (N, Cα, C, O) in ångströms. mmCIF is the PDB's canonical archive format — a tagged-loop text representation of the atomic model.

Six rendered views show the 3D structure from the faces of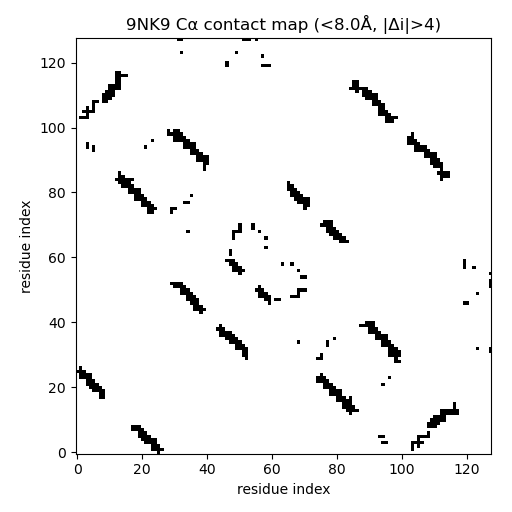 a cube — i.e. along ±x, ±y, ±z. Rendering representation is drawn randomly per protein from cartoon (secondary-structure ribbons), sticks (backbone bonds), or molecular surface; coloring is either N→C rainbow (blue at the N-terminus through red at the C-terminus) or one color per chain.

— Local backbone conformation —

DSSP 8-state secondary structure assigns each residue one of H (α-helix), G (3₁₀-helix), I (π-helix), E (extended β-strand), B (isolated β-bridge), T (hydrogen-bonded turn), S (bend), or '-' (coil). The assignment is computed from backbone hydrogen-bond geometry via the Kabsch–Sander algorithm.

P-SEA three-state annotation labels each residue as helix, strand, or coil based purely on the geometry of the Cα trace. It serves as a fallback when the full backbone (and thus DSSP) is unavailable.

The φ/ψ torsion pair specifies the backbone conformation at each residue. φ rotates about the N–Cα bond, ψ about the Cα–C bond. Steric clashes forbid most of the (φ, ψ) plane — the allowed regions (α-helix basin, β-sheet basin, left-handed helix) are the Ramachandran-allowed regions.

— Global shape and packing —

The geometric summary reports three shape descriptors. Rg (radius of gyration) measures how spread out the Cα atoms are about their centre of mass; compact globular proteins have small Rg, elongated or unfolded ones large. Cα contacts (<8 Å, |i−j|>4) count long-range residue pairs in spatial proximity — high for tightly packed folds, near zero for rods or random coil. The bounding-box extents give the protein's footprint along x, y, z in Å.

Accessible surface area quantifies burial. A residue with SASA near zero is packed into the hydrophobic core; one with SASA >100 Å² sits on the surface. Computed here via the Shrake–Rupley numerical algorithm with a 1.4 Å probe.

Plot images: a contact map (which residues are close in 3D, as an N×N binary image), a Ramachandran scatter (backbone torsion angles, revealing secondary-structure composition at a glance), and — for AlphaFold structures — a PAE heatmap (pairwise prediction confidence).

— Structural neighborhood —

The Foldseek 3Di string encodes local tertiary geometry as a 20-letter alphabet — one character per residue — derived from the relative positions of nearby Cα atoms. Unlike the amino-acid sequence, 3Di is a direct function of the 3D structure, so two proteins with the same fold have similar 3Di strings even at low sequence identity.

Nearest PDB neighbors are the top structural matches found by Foldseek when searching this structure against the entire Protein Data Bank. Each hit reports a TM-score (0 to 1; >0.5 almost always implies the same fold) and an E-value. These are *structural* homologs — they may share no detectable sequence similarity.

— Confidence and disorder —

For AlphaFold models, the B-factor field carries pLDDT — the model's own estimate of local accuracy on a 0–100 scale. Regions with pLDDT<50 should be treated as essentially unmodeled; they often correspond to intrinsically disordered segments.

B-factor (Debye–Waller factor) reflects atomic displacement in the crystal lattice. It is an experimental observable (units Å²), not a prediction; low values mean the atom is pinned down, high values mean it moves or is heterogeneous across the crystal.

Predicted aligned error is AlphaFold's pairwise confidence. Unlike pLDDT (per-residue), PAE is per-residue-pair and captures whether two parts of the structure are correctly placed relative to each other. Units are ångströms of expected positional error.